Protein AF-A0A349WY00-F1 (afdb_monomer)

Mean predicted aligned error: 4.53 Å

Secondary structure (DSSP, 8-state):
-HHHHHTT--HHHHHHHTTS-HHHHHHHHTT-----HHHHHHHHHHTT--------

pLDDT: mean 85.48, std 6.75, range [58.97, 91.19]

Foldseek 3Di:
DVLCVVVVHDLCRLCVQLVHDSVVSVCVVVVNDPDDPVSQQSSQVSSVHHDDDDDD

Solvent-accessible surface area (backbone atoms only — not comparable to full-atom values): 3514 Å² total; per-residue (Å²): 107,67,72,44,56,79,65,75,47,49,56,58,55,50,11,60,75,68,78,50,51,40,68,56,43,53,31,53,67,66,66,76,47,89,74,52,69,68,56,50,43,51,50,21,53,77,67,76,46,79,76,82,88,84,86,134

Structure (mmCIF, N/CA/C/O backbone):
data_AF-A0A349WY00-F1
#
_entry.id   AF-A0A349WY00-F1
#
loop_
_atom_site.group_PDB
_atom_site.id
_atom_site.type_symbol
_atom_site.label_atom_id
_atom_site.label_alt_id
_atom_site.label_comp_id
_atom_site.label_asym_id
_atom_site.label_entity_id
_atom_site.label_seq_id
_atom_site.pdbx_PDB_ins_code
_atom_site.Cartn_x
_atom_site.Cartn_y
_atom_site.Cartn_z
_atom_site.occupancy
_atom_site.B_iso_or_equiv
_atom_site.auth_seq_id
_atom_site.auth_comp_id
_atom_site.auth_asym_id
_atom_site.auth_atom_id
_atom_site.pdbx_PDB_model_num
ATOM 1 N N . MET A 1 1 ? -9.467 -3.150 -6.353 1.00 58.97 1 MET A N 1
ATOM 2 C CA . MET A 1 1 ? -10.368 -2.427 -5.417 1.00 58.97 1 MET A CA 1
ATOM 3 C C . MET A 1 1 ? -11.223 -3.360 -4.550 1.00 58.97 1 MET A C 1
ATOM 5 O O . MET A 1 1 ? -11.315 -3.122 -3.351 1.00 58.97 1 MET A O 1
ATOM 9 N N . GLU A 1 2 ? -11.810 -4.436 -5.088 1.00 65.31 2 GLU A N 1
ATOM 10 C CA . GLU A 1 2 ? -12.731 -5.315 -4.332 1.00 65.31 2 GLU A CA 1
ATOM 11 C C . GLU A 1 2 ? -12.132 -6.005 -3.092 1.00 65.31 2 GLU A C 1
ATOM 13 O O . GLU A 1 2 ? -12.816 -6.193 -2.088 1.00 65.31 2 GLU A O 1
ATOM 18 N N . LEU A 1 3 ? -10.842 -6.348 -3.115 1.00 69.56 3 LEU A N 1
ATOM 19 C CA . LEU A 1 3 ? -10.162 -7.023 -2.000 1.00 69.56 3 LEU A CA 1
ATOM 20 C C . LEU A 1 3 ? -10.140 -6.187 -0.711 1.00 69.56 3 LEU A C 1
ATOM 22 O O . LEU A 1 3 ? -10.320 -6.723 0.382 1.00 69.56 3 LEU A O 1
ATOM 26 N N . ARG A 1 4 ? -9.966 -4.865 -0.835 1.00 77.00 4 ARG A N 1
ATOM 27 C CA . ARG A 1 4 ? -9.984 -3.935 0.300 1.00 77.00 4 ARG A CA 1
ATOM 28 C C . ARG A 1 4 ? -11.403 -3.773 0.860 1.00 77.00 4 ARG A C 1
ATOM 30 O O . ARG A 1 4 ? -11.579 -3.757 2.079 1.00 77.00 4 ARG A O 1
ATOM 37 N N . ALA A 1 5 ? -12.403 -3.704 -0.023 1.00 73.25 5 ALA A N 1
ATOM 38 C CA . ALA A 1 5 ? -13.814 -3.590 0.347 1.00 73.25 5 ALA A CA 1
ATOM 39 C C . ALA A 1 5 ? -14.307 -4.822 1.125 1.00 73.25 5 ALA A C 1
ATOM 41 O O . ALA A 1 5 ? -14.929 -4.669 2.174 1.00 73.25 5 ALA A O 1
ATOM 42 N N . LYS A 1 6 ? -13.924 -6.036 0.697 1.00 77.69 6 LYS A N 1
ATOM 43 C CA . LYS A 1 6 ? -14.231 -7.292 1.412 1.00 77.69 6 LYS A CA 1
ATOM 44 C C . LYS A 1 6 ? -13.663 -7.329 2.836 1.00 77.69 6 LYS A C 1
ATOM 46 O O . LYS A 1 6 ? -14.232 -7.976 3.706 1.00 77.69 6 LYS A O 1
ATOM 51 N N . LYS A 1 7 ? -12.575 -6.595 3.093 1.00 78.69 7 LYS A N 1
ATOM 52 C CA . LYS A 1 7 ? -11.958 -6.453 4.421 1.00 78.69 7 LYS A CA 1
ATOM 53 C C . LYS A 1 7 ? -12.415 -5.213 5.201 1.00 78.69 7 LYS A C 1
ATOM 55 O O . LYS A 1 7 ? -11.848 -4.934 6.252 1.00 78.69 7 LYS A O 1
ATOM 60 N N . LYS A 1 8 ? -13.404 -4.455 4.701 1.00 83.25 8 LYS A N 1
ATOM 61 C CA . LYS A 1 8 ? -13.892 -3.190 5.294 1.00 83.25 8 LYS A CA 1
ATOM 62 C C . LYS A 1 8 ? -12.775 -2.173 5.592 1.00 83.25 8 LYS A C 1
ATOM 64 O O . LYS A 1 8 ? -12.899 -1.3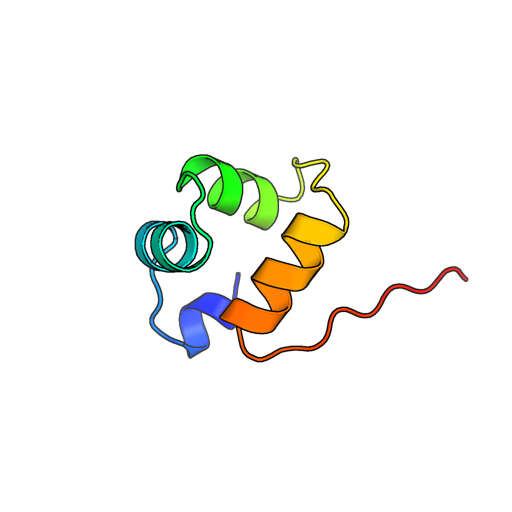31 6.477 1.00 83.25 8 LYS A O 1
ATOM 69 N N . LEU A 1 9 ? -11.668 -2.234 4.851 1.00 85.19 9 LEU A N 1
ATOM 70 C CA . LEU A 1 9 ? -10.542 -1.318 5.020 1.00 85.19 9 LEU A CA 1
ATOM 71 C C . LEU A 1 9 ? -10.772 -0.067 4.174 1.00 85.19 9 LEU A C 1
ATOM 73 O O . LEU A 1 9 ? -11.199 -0.166 3.030 1.00 85.19 9 LEU A O 1
ATOM 77 N N . THR A 1 10 ? -10.450 1.123 4.677 1.00 90.06 10 THR A N 1
ATOM 78 C CA . THR A 1 10 ? -10.356 2.339 3.844 1.00 90.06 10 THR A CA 1
ATOM 79 C C . THR A 1 10 ? -8.970 2.436 3.199 1.00 90.06 10 THR A C 1
ATOM 81 O O . THR A 1 10 ? -8.025 1.803 3.671 1.00 90.06 10 THR A O 1
ATOM 84 N N . GLN A 1 11 ? -8.797 3.238 2.139 1.00 88.88 11 GLN A N 1
ATOM 85 C CA . GLN A 1 11 ? -7.460 3.468 1.559 1.00 88.88 11 GLN A CA 1
ATOM 86 C C . GLN A 1 11 ? -6.491 4.050 2.601 1.00 88.88 11 GLN A C 1
ATOM 88 O O . GLN A 1 11 ? -5.324 3.676 2.636 1.00 88.88 11 GLN A O 1
ATOM 93 N N . LYS A 1 12 ? -6.985 4.917 3.498 1.00 90.19 12 LYS A N 1
ATOM 94 C CA . LYS A 1 12 ? -6.212 5.483 4.615 1.00 90.19 12 LYS A CA 1
ATOM 95 C C . LYS A 1 12 ? -5.830 4.420 5.649 1.00 90.19 12 LYS A C 1
ATOM 97 O O . LYS A 1 12 ? -4.701 4.426 6.127 1.00 90.19 12 LYS A O 1
ATOM 102 N N . ALA A 1 13 ? -6.738 3.497 5.969 1.00 89.25 13 ALA A N 1
ATOM 103 C CA . ALA A 1 13 ? -6.455 2.395 6.888 1.00 89.25 13 ALA A CA 1
ATOM 104 C C . ALA A 1 13 ? -5.414 1.426 6.308 1.00 89.25 13 ALA A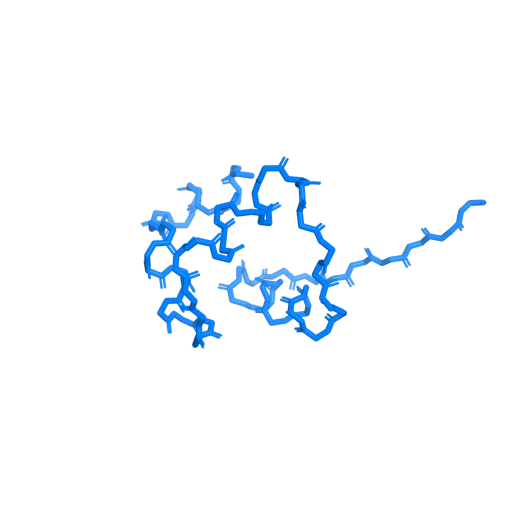 C 1
ATOM 106 O O . ALA A 1 13 ? -4.469 1.056 7.000 1.00 89.25 13 ALA A O 1
ATOM 107 N N . LEU A 1 14 ? -5.542 1.076 5.024 1.00 88.75 14 LEU A N 1
ATOM 108 C CA . LEU A 1 14 ? -4.562 0.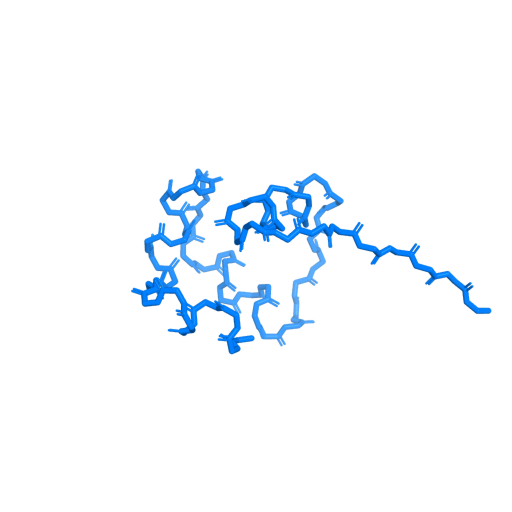244 4.328 1.00 88.75 14 LEU A CA 1
ATOM 109 C C . LEU A 1 14 ? -3.199 0.945 4.245 1.00 88.75 14 LEU A C 1
ATOM 111 O O . LEU A 1 14 ? -2.179 0.332 4.534 1.00 88.75 14 LEU A O 1
ATOM 115 N N . ALA A 1 15 ? -3.186 2.246 3.949 1.00 90.19 15 ALA A N 1
ATOM 116 C CA . ALA A 1 15 ? -1.967 3.045 3.936 1.00 90.19 15 ALA A CA 1
ATOM 117 C C . ALA A 1 15 ? -1.265 3.061 5.302 1.00 90.19 15 ALA A C 1
ATOM 119 O O . ALA A 1 15 ? -0.058 2.852 5.368 1.00 90.19 15 ALA A O 1
ATOM 120 N N . LYS A 1 16 ? -2.028 3.223 6.394 1.00 90.00 16 LYS A N 1
ATOM 121 C CA . LYS A 1 16 ? -1.503 3.154 7.766 1.00 90.00 16 LYS A CA 1
ATOM 122 C C . LYS A 1 16 ? -0.908 1.778 8.073 1.00 90.00 16 LYS A C 1
ATOM 124 O O . LYS A 1 16 ? 0.171 1.711 8.646 1.00 90.00 16 LYS A O 1
ATOM 129 N N . LYS A 1 17 ? -1.579 0.696 7.660 1.00 87.50 17 LYS A N 1
ATOM 130 C CA . LYS A 1 17 ? -1.081 -0.679 7.831 1.00 87.50 17 LYS A CA 1
ATOM 131 C C . LYS A 1 17 ? 0.213 -0.933 7.046 1.00 87.50 17 LYS A C 1
ATOM 133 O O . LYS A 1 17 ? 1.062 -1.680 7.507 1.00 87.50 17 LYS A O 1
ATOM 138 N N . LEU A 1 18 ? 0.360 -0.294 5.888 1.00 87.69 18 LEU A N 1
ATOM 139 C CA . LEU A 1 18 ? 1.515 -0.428 4.996 1.00 87.69 18 LEU A CA 1
ATOM 140 C C . LEU A 1 18 ? 2.640 0.581 5.261 1.00 87.69 18 LEU A C 1
ATOM 142 O O . LEU A 1 18 ? 3.646 0.554 4.557 1.00 87.69 18 LEU A O 1
ATOM 146 N N . GLY A 1 19 ? 2.472 1.501 6.217 1.00 88.06 19 GLY A N 1
ATOM 147 C CA . GLY A 1 19 ? 3.442 2.574 6.457 1.00 88.06 19 GLY A CA 1
ATOM 148 C C . GLY A 1 19 ? 3.622 3.510 5.255 1.00 88.06 19 GLY A C 1
ATOM 149 O O . GLY A 1 19 ? 4.708 4.032 5.030 1.00 88.06 19 GLY A O 1
ATOM 150 N N . THR A 1 20 ? 2.574 3.710 4.452 1.00 89.12 20 THR A N 1
ATOM 151 C CA . THR A 1 20 ? 2.614 4.535 3.236 1.00 89.12 20 THR A CA 1
ATOM 152 C C . THR A 1 20 ? 1.564 5.648 3.264 1.00 89.12 20 THR A C 1
ATOM 154 O O . THR A 1 20 ? 0.765 5.770 4.194 1.00 89.12 20 THR A O 1
ATOM 157 N N . LYS A 1 21 ? 1.541 6.485 2.223 1.00 90.44 21 LYS A N 1
ATOM 158 C CA . LYS A 1 21 ? 0.535 7.542 2.046 1.00 90.44 21 LYS A CA 1
ATOM 159 C C . LYS A 1 21 ? -0.731 6.984 1.394 1.00 90.44 21 LYS A C 1
ATOM 161 O O . LYS A 1 21 ? -0.661 6.135 0.509 1.00 90.44 21 LYS A O 1
ATOM 166 N N . GLN A 1 22 ? -1.899 7.524 1.749 1.00 91.19 22 GLN A N 1
ATOM 167 C CA . GLN A 1 22 ? -3.166 7.157 1.097 1.00 91.19 22 GLN A CA 1
ATOM 168 C C . GLN A 1 22 ? -3.122 7.389 -0.425 1.00 91.19 22 GLN A C 1
ATOM 170 O O . GLN A 1 22 ? -3.654 6.576 -1.178 1.00 91.19 22 GLN A O 1
ATOM 175 N N . SER A 1 23 ? -2.398 8.413 -0.888 1.00 89.88 23 SER A N 1
ATOM 176 C CA . SER A 1 23 ? -2.171 8.668 -2.314 1.00 89.88 23 SER A CA 1
ATOM 177 C C . SER A 1 23 ? -1.359 7.570 -3.014 1.00 89.88 23 SER A C 1
ATOM 179 O O . SER A 1 23 ? -1.540 7.346 -4.208 1.00 89.88 23 SER A O 1
ATOM 181 N N . ALA A 1 24 ? -0.483 6.848 -2.307 1.00 87.75 24 ALA A N 1
ATOM 182 C CA . ALA A 1 24 ? 0.215 5.690 -2.865 1.00 87.75 24 ALA A CA 1
ATOM 183 C C . ALA A 1 24 ? -0.758 4.529 -3.115 1.00 87.75 24 ALA A C 1
ATOM 185 O O . ALA A 1 24 ? -0.725 3.933 -4.187 1.00 87.75 24 ALA A O 1
ATOM 186 N N . ILE A 1 25 ? -1.685 4.285 -2.182 1.00 89.31 25 ILE A N 1
ATOM 187 C CA . ILE A 1 25 ? -2.757 3.292 -2.351 1.00 89.31 25 ILE A CA 1
ATOM 188 C C . ILE A 1 25 ? -3.694 3.684 -3.491 1.00 89.31 25 ILE A C 1
ATOM 190 O O . ILE A 1 25 ? -4.010 2.847 -4.324 1.00 89.31 25 ILE A O 1
ATOM 194 N N . ALA A 1 26 ? -4.096 4.953 -3.575 1.00 89.00 26 ALA A N 1
ATOM 195 C CA . ALA A 1 26 ? -4.956 5.427 -4.657 1.00 89.00 26 ALA A CA 1
ATOM 196 C C . ALA A 1 26 ? -4.296 5.268 -6.040 1.00 89.00 26 ALA A C 1
ATOM 198 O O . ALA A 1 26 ? -4.963 4.876 -6.994 1.00 89.00 26 ALA A O 1
ATOM 199 N N . ARG A 1 27 ? -2.983 5.525 -6.153 1.00 87.38 27 ARG A N 1
ATOM 200 C CA . ARG A 1 27 ? -2.224 5.304 -7.397 1.00 87.38 27 ARG A CA 1
ATOM 201 C C . ARG A 1 27 ? -2.063 3.821 -7.736 1.00 87.38 27 ARG A C 1
ATOM 203 O O . ARG A 1 27 ? -2.144 3.462 -8.905 1.00 87.38 27 ARG A O 1
ATOM 210 N N . LEU A 1 28 ? -1.857 2.970 -6.730 1.00 86.62 28 LEU A N 1
ATOM 211 C CA . LEU A 1 28 ? -1.837 1.518 -6.910 1.00 86.62 28 LEU A CA 1
ATOM 212 C C . LEU A 1 28 ? -3.196 1.013 -7.414 1.00 86.62 28 LEU A C 1
ATOM 214 O O . LEU A 1 28 ? -3.261 0.283 -8.394 1.00 86.62 28 LEU A O 1
ATOM 218 N N . GLU A 1 29 ? -4.286 1.431 -6.767 1.00 85.12 29 GLU A N 1
ATOM 219 C CA . GLU A 1 29 ? -5.648 1.022 -7.123 1.00 85.12 29 GLU A CA 1
ATOM 220 C C . GLU A 1 29 ? -6.103 1.568 -8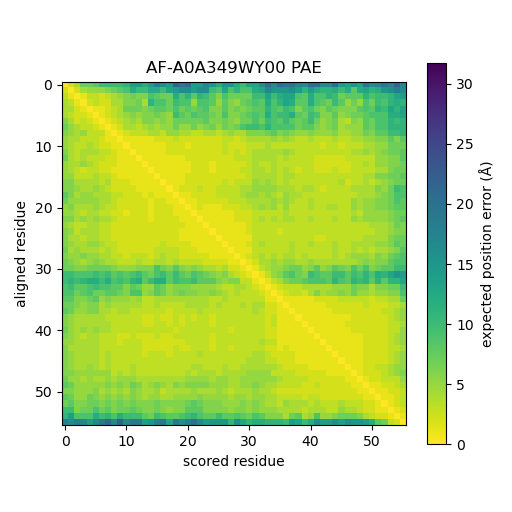.485 1.00 85.12 29 GLU A C 1
ATOM 222 O O . GLU A 1 29 ? -6.969 0.956 -9.105 1.00 85.12 29 GLU A O 1
ATOM 227 N N . SER A 1 30 ? -5.536 2.684 -8.957 1.00 86.25 30 SER A N 1
ATOM 228 C CA . SER A 1 30 ? -5.835 3.246 -10.279 1.00 86.25 30 SER A CA 1
ATOM 229 C C . SER A 1 30 ? -5.021 2.631 -11.418 1.00 86.25 30 SER A C 1
ATOM 231 O O . SER A 1 30 ? -5.240 3.000 -12.570 1.00 86.25 30 SER A O 1
ATOM 233 N N . GLY A 1 31 ? -4.066 1.743 -11.114 1.00 79.56 31 GLY A N 1
ATOM 234 C CA . GLY A 1 31 ? -3.177 1.128 -12.105 1.00 79.56 31 GLY A CA 1
ATOM 235 C C . GLY A 1 31 ? -2.164 2.091 -12.735 1.00 79.56 31 GLY A C 1
ATOM 236 O O . GLY A 1 31 ? -1.433 1.700 -13.634 1.00 79.56 31 GLY A O 1
ATOM 237 N N . ARG A 1 32 ? -2.096 3.348 -12.273 1.00 76.75 32 ARG A N 1
ATOM 238 C CA . ARG A 1 32 ? -1.169 4.369 -12.802 1.00 76.75 32 ARG A CA 1
ATOM 239 C C . ARG A 1 32 ? 0.156 4.432 -12.043 1.00 76.75 32 ARG A C 1
ATOM 241 O O . ARG A 1 32 ? 1.002 5.268 -12.348 1.00 76.75 32 ARG A O 1
ATOM 248 N N . ALA A 1 33 ? 0.315 3.626 -10.996 1.00 77.44 33 ALA A N 1
ATOM 249 C CA . ALA A 1 33 ? 1.574 3.518 -10.274 1.00 77.44 33 ALA A CA 1
ATOM 250 C C . ALA A 1 33 ? 2.524 2.543 -10.975 1.00 77.44 33 ALA A C 1
ATOM 252 O O . ALA A 1 33 ? 2.088 1.504 -11.459 1.00 77.44 33 ALA A O 1
ATOM 253 N N . ASN A 1 34 ? 3.825 2.827 -10.887 1.00 84.38 34 ASN A N 1
ATOM 254 C CA . ASN A 1 34 ? 4.880 1.824 -11.011 1.00 84.38 34 ASN A CA 1
ATOM 255 C C . ASN A 1 34 ? 5.356 1.440 -9.593 1.00 84.38 34 ASN A C 1
ATOM 257 O O . ASN A 1 34 ? 6.303 2.048 -9.083 1.00 84.38 34 ASN A O 1
ATOM 261 N N . PRO A 1 35 ? 4.626 0.573 -8.865 1.00 84.12 35 PRO A N 1
ATOM 262 C CA . PRO A 1 35 ? 5.016 0.171 -7.521 1.00 84.12 35 PRO A CA 1
ATOM 263 C C . PRO A 1 35 ? 6.240 -0.747 -7.565 1.00 84.12 35 PRO A C 1
ATOM 265 O O . PRO A 1 35 ? 6.424 -1.524 -8.497 1.00 84.12 35 PRO A O 1
ATOM 268 N N . THR A 1 36 ? 7.053 -0.707 -6.515 1.00 89.25 36 THR A N 1
ATOM 269 C CA . THR A 1 36 ? 8.130 -1.683 -6.343 1.00 89.25 36 THR A CA 1
ATOM 270 C C . THR A 1 36 ? 7.557 -3.058 -5.994 1.00 89.25 36 THR A C 1
ATOM 272 O O . THR A 1 36 ? 6.476 -3.159 -5.405 1.00 89.25 36 THR A O 1
ATOM 275 N N . LEU A 1 37 ? 8.312 -4.120 -6.286 1.00 89.12 37 LEU A N 1
ATOM 276 C CA . LEU A 1 37 ? 7.972 -5.481 -5.852 1.00 89.12 37 LEU A CA 1
ATOM 277 C C . LEU A 1 37 ? 7.750 -5.555 -4.338 1.00 89.12 37 LEU A C 1
ATOM 279 O O . LEU A 1 37 ? 6.779 -6.151 -3.888 1.00 89.12 37 LEU A O 1
ATOM 28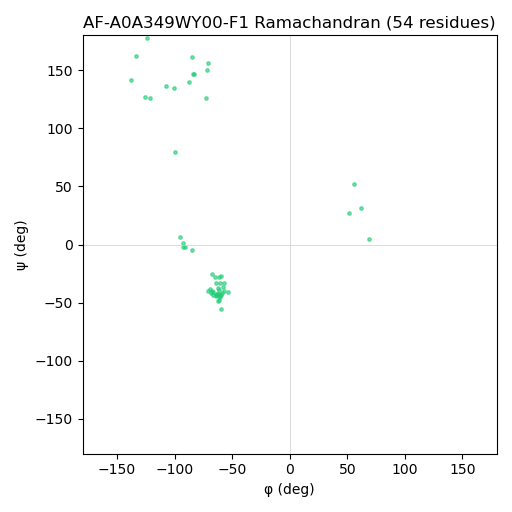3 N N . GLU A 1 38 ? 8.587 -4.870 -3.555 1.00 89.19 38 GLU A N 1
ATOM 284 C CA . GLU A 1 38 ? 8.430 -4.789 -2.100 1.00 89.19 38 GLU A CA 1
ATOM 285 C C . GLU A 1 38 ? 7.070 -4.192 -1.701 1.00 89.19 38 GLU A C 1
ATOM 287 O O . GLU A 1 38 ? 6.396 -4.688 -0.798 1.00 89.19 38 GLU A O 1
ATOM 292 N N . PHE A 1 39 ? 6.627 -3.142 -2.394 1.00 89.00 39 PHE A N 1
ATOM 293 C CA . PHE A 1 39 ? 5.334 -2.525 -2.126 1.00 89.00 39 PHE A CA 1
ATOM 294 C C . PHE A 1 39 ? 4.171 -3.448 -2.496 1.00 89.00 39 PHE A C 1
ATOM 296 O O . PHE A 1 39 ? 3.188 -3.537 -1.754 1.00 89.00 39 PHE A O 1
ATOM 303 N N . MET A 1 40 ? 4.286 -4.158 -3.621 1.00 89.00 40 MET A N 1
ATOM 304 C CA . MET A 1 40 ? 3.313 -5.171 -4.027 1.00 89.00 40 MET A CA 1
ATOM 305 C C . MET A 1 40 ? 3.237 -6.315 -3.003 1.00 89.00 40 MET A C 1
ATOM 307 O O . MET A 1 40 ? 2.137 -6.691 -2.597 1.00 89.00 40 MET A O 1
ATOM 311 N N . GLN A 1 41 ? 4.386 -6.801 -2.524 1.00 90.75 41 GLN A N 1
ATOM 312 C CA . GLN A 1 41 ? 4.511 -7.852 -1.511 1.00 90.75 41 GLN A CA 1
ATOM 313 C C . GLN A 1 41 ? 3.824 -7.437 -0.204 1.00 90.75 41 GLN A C 1
ATOM 315 O O . GLN A 1 41 ? 2.886 -8.098 0.242 1.00 90.75 41 GLN A O 1
ATOM 320 N N . LYS A 1 42 ? 4.208 -6.280 0.353 1.00 89.69 42 LYS A N 1
ATOM 321 C CA . LYS A 1 42 ? 3.613 -5.729 1.581 1.00 89.69 42 LYS A CA 1
ATOM 322 C C . LYS A 1 42 ? 2.106 -5.539 1.431 1.00 89.69 42 LYS A C 1
ATOM 324 O O . LYS A 1 42 ? 1.344 -5.828 2.351 1.00 89.69 42 LYS A O 1
ATOM 329 N N . THR A 1 43 ? 1.652 -5.075 0.264 1.00 88.81 43 THR A N 1
ATOM 330 C CA . THR A 1 43 ? 0.219 -4.906 -0.015 1.00 88.81 43 THR A CA 1
ATOM 331 C C . THR A 1 43 ? -0.520 -6.240 -0.013 1.00 88.81 43 THR A C 1
ATOM 333 O O . THR A 1 43 ? -1.602 -6.328 0.572 1.00 88.81 43 THR A O 1
ATOM 336 N N . ALA A 1 44 ? 0.054 -7.279 -0.621 1.00 89.81 44 ALA A N 1
ATOM 337 C CA . ALA A 1 44 ? -0.510 -8.622 -0.602 1.00 89.81 44 ALA A CA 1
ATOM 338 C C . ALA A 1 44 ? -0.608 -9.158 0.837 1.00 89.81 44 ALA A C 1
ATOM 340 O O . ALA A 1 44 ? -1.691 -9.557 1.259 1.00 89.81 44 ALA A O 1
ATOM 341 N N . GLU A 1 45 ? 0.456 -9.040 1.633 1.00 88.62 45 GLU A N 1
ATOM 342 C CA . GLU A 1 45 ? 0.483 -9.435 3.050 1.00 88.62 45 GLU A CA 1
ATOM 343 C C . GLU A 1 45 ? -0.547 -8.667 3.891 1.00 88.62 45 GLU A C 1
ATOM 345 O O . GLU A 1 45 ? -1.323 -9.250 4.650 1.00 88.62 45 GLU A O 1
ATOM 350 N N . ALA A 1 46 ? -0.644 -7.347 3.712 1.00 87.31 46 ALA A N 1
ATOM 351 C CA . ALA A 1 46 ? -1.629 -6.526 4.411 1.00 87.31 46 ALA A CA 1
ATOM 352 C C . ALA A 1 46 ? -3.074 -6.928 4.078 1.00 87.31 46 ALA A C 1
ATOM 354 O O . ALA A 1 46 ? -3.969 -6.753 4.917 1.00 87.31 46 ALA A O 1
ATOM 355 N N . LEU A 1 47 ? -3.296 -7.479 2.885 1.00 87.00 47 LEU A N 1
ATOM 356 C CA . LEU A 1 47 ? -4.572 -8.011 2.424 1.00 87.00 47 LEU A CA 1
ATOM 357 C C . LEU A 1 47 ? -4.735 -9.514 2.684 1.00 87.00 47 LEU A C 1
ATOM 359 O O . LEU A 1 47 ? -5.818 -10.031 2.409 1.00 87.00 47 LEU A O 1
ATOM 363 N N . ASP A 1 48 ? -3.758 -10.183 3.303 1.00 86.75 48 ASP A N 1
ATOM 364 C CA . ASP A 1 48 ? -3.721 -11.638 3.521 1.00 86.75 48 ASP A CA 1
ATOM 365 C C . ASP A 1 48 ? -3.864 -12.416 2.200 1.00 86.75 48 ASP A C 1
ATOM 367 O O . ASP A 1 48 ? -4.777 -13.217 1.972 1.00 86.75 48 ASP A O 1
ATOM 371 N N . LYS A 1 49 ? -3.013 -12.038 1.248 1.00 88.94 49 LYS A N 1
ATOM 372 C CA . LYS A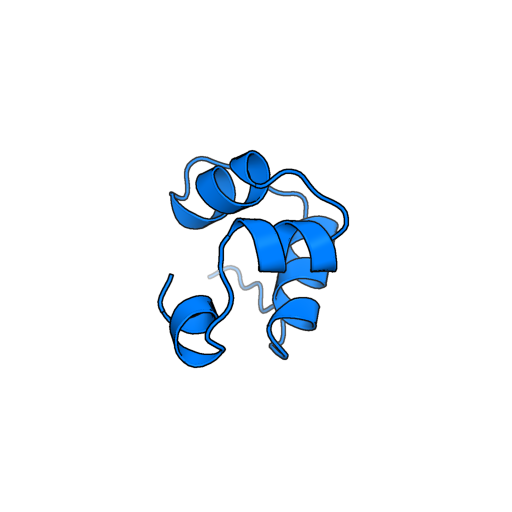 1 49 ? -2.926 -12.578 -0.106 1.00 88.94 49 LYS A CA 1
ATOM 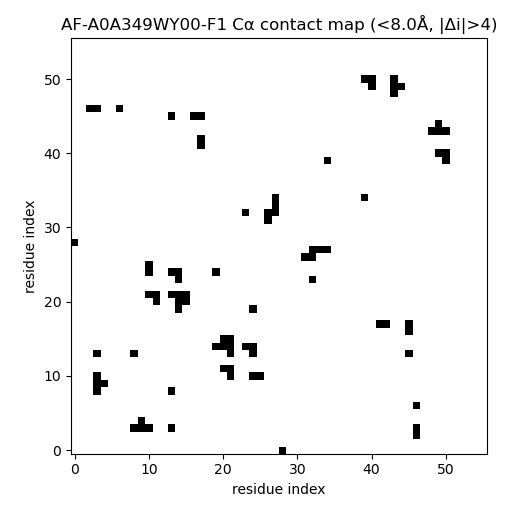373 C C . LYS A 1 49 ? -1.470 -12.866 -0.442 1.00 88.94 49 LYS A C 1
ATOM 375 O O . LYS A 1 49 ? -0.557 -12.339 0.185 1.00 88.94 49 LYS A O 1
ATOM 380 N N . LYS A 1 50 ? -1.266 -13.693 -1.466 1.00 89.12 50 LYS A N 1
ATOM 381 C CA . LYS A 1 50 ? 0.054 -13.968 -2.036 1.00 89.12 50 LYS A CA 1
ATOM 382 C C . LYS A 1 50 ? 0.239 -13.145 -3.305 1.00 89.12 50 LYS A C 1
ATOM 384 O O . LYS A 1 50 ? -0.673 -13.086 -4.129 1.00 89.12 50 LYS A O 1
ATOM 389 N N . LEU A 1 51 ? 1.403 -12.515 -3.440 1.00 90.19 51 LEU A N 1
ATOM 390 C CA . LEU A 1 51 ? 1.825 -11.894 -4.690 1.00 90.19 51 LEU A CA 1
ATOM 391 C C . LEU A 1 51 ? 2.204 -13.006 -5.676 1.00 90.19 51 LEU A C 1
ATOM 393 O O . LEU A 1 51 ? 3.020 -13.862 -5.347 1.00 90.19 51 LEU A O 1
ATOM 397 N N . VAL A 1 52 ? 1.599 -12.995 -6.862 1.00 90.62 52 VAL A N 1
ATOM 398 C CA . VAL A 1 52 ? 1.926 -13.902 -7.968 1.00 90.62 52 VAL A CA 1
ATOM 399 C C . VAL A 1 52 ? 2.322 -13.040 -9.158 1.00 90.62 52 VAL A C 1
ATOM 401 O O . VAL A 1 52 ? 1.576 -12.136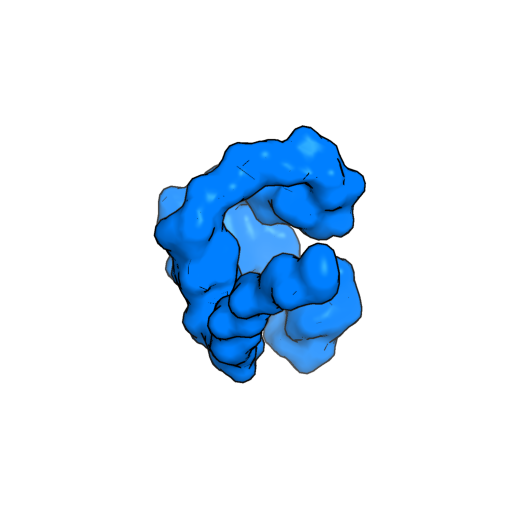 -9.531 1.00 90.62 52 VAL A O 1
ATOM 404 N N . ILE A 1 53 ? 3.505 -13.296 -9.714 1.00 89.69 53 ILE A N 1
ATOM 405 C CA . ILE A 1 53 ? 4.034 -12.630 -10.907 1.00 89.69 53 ILE A CA 1
ATOM 406 C C . ILE A 1 53 ? 4.392 -13.733 -11.898 1.00 89.69 53 ILE A C 1
ATOM 408 O O . ILE A 1 53 ? 5.109 -14.666 -11.543 1.00 89.69 53 ILE A O 1
ATOM 412 N N . SER A 1 54 ? 3.879 -13.629 -13.118 1.00 89.81 54 SER A N 1
ATOM 413 C CA . SER A 1 54 ? 4.093 -14.583 -14.204 1.00 89.81 54 SER A CA 1
ATOM 414 C C . SER A 1 54 ? 4.335 -13.816 -15.497 1.00 89.81 54 SER A C 1
ATOM 416 O O . SER A 1 54 ? 3.707 -12.782 -15.725 1.00 89.81 54 SER A O 1
ATOM 418 N N . PHE A 1 55 ? 5.243 -14.326 -16.320 1.00 86.88 55 PHE A N 1
ATOM 419 C CA . PHE A 1 55 ? 5.414 -13.910 -17.707 1.00 86.88 55 PHE A CA 1
ATOM 420 C C . PHE A 1 55 ? 4.881 -15.044 -18.585 1.00 86.88 55 PHE A C 1
ATOM 422 O O . PHE A 1 55 ? 5.121 -16.210 -18.263 1.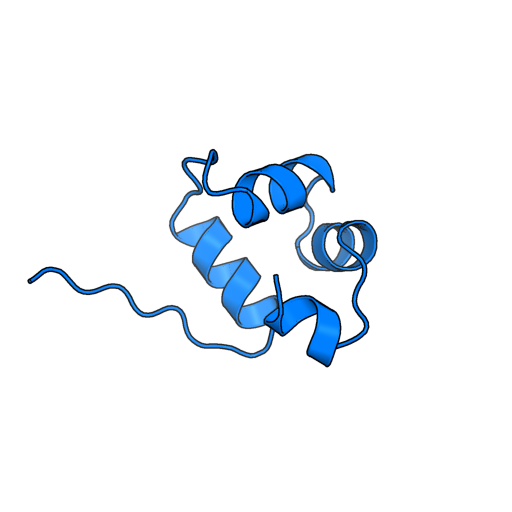00 86.88 55 PHE A O 1
ATOM 429 N N . GLU A 1 56 ? 4.131 -14.698 -19.626 1.00 73.50 56 GLU A N 1
ATOM 430 C CA . GLU A 1 56 ? 3.711 -15.616 -20.694 1.00 73.50 56 GLU A CA 1
ATOM 431 C C . GLU A 1 56 ? 4.652 -15.484 -21.893 1.00 73.50 56 GLU A C 1
ATOM 433 O O . GLU A 1 56 ? 5.106 -14.342 -22.153 1.00 73.50 56 GLU A O 1
#

Radius of gyration: 10.98 Å; Cα contacts (8 Å, |Δi|>4): 44; chains: 1; bounding box: 23×24×28 Å

Nearest PDB structures (foldseek):
  2b5a-assembly1_A  TM=9.375E-01  e=4.710E-03  [Bacillus] caldolyticus
  3f51-assembly1_A  TM=9.366E-01  e=5.018E-03  Corynebacterium glutamicum
  3f52-assembly1_E  TM=9.464E-01  e=1.007E-02  Corynebacterium glutamicum
  2wiu-assembly1_B  TM=8.270E-01  e=3.896E-03  Escherichia coli
  3vk0-assembly1_A  TM=9.315E-01  e=9.448E-03  Neisseria meningitidis MC58

Sequence (56 aa):
MELRAKKKLTQKALAKKLGTKQSAIARLESGRANPTLEFMQKTAEALDKKLVISFE